Protein AF-A0A4Y2LSB1-F1 (afdb_monomer)

Solvent-accessible surface area (backbone atoms only — not comparable to full-atom values): 6608 Å² total; per-residue (Å²): 135,84,79,78,80,59,65,66,58,59,54,53,52,53,52,51,55,53,47,58,52,54,49,60,51,50,51,54,51,54,76,74,41,91,80,68,52,72,69,57,55,38,52,61,64,34,58,94,41,100,62,81,66,53,66,70,58,54,51,52,51,34,46,75,70,66,60,62,87,79,74,78,80,85,70,80,77,90,81,74,86,86,73,85,92,80,78,91,76,82,86,81,84,89,88,91,135

Nearest PDB structures (foldseek):
  6ejq-assembly1_C  TM=7.604E-01  e=2.504E+00  Thermus phage G20c
  8xgc-assembly1_4  TM=5.476E-01  e=2.067E+00  Saccharomyces cerevisiae

Foldseek 3Di:
DDPPDDP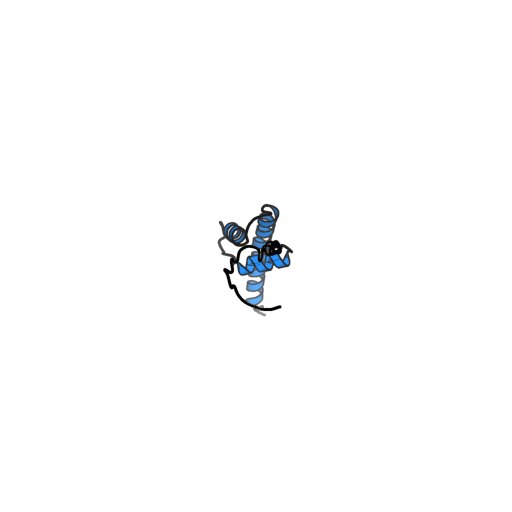VVVVVVVVVVVVVVLLVVLVVVCVVDVPDDLVVSQVVSPVPDPDRDDSVNSVVSCVVVVNDPPDDPPDPDPPPPPPDDDDDDDDDDDDDD

Structure (mmCIF, N/CA/C/O backbone):
data_AF-A0A4Y2LSB1-F1
#
_entry.id   AF-A0A4Y2LSB1-F1
#
loop_
_atom_site.group_PDB
_atom_site.id
_atom_site.type_symbo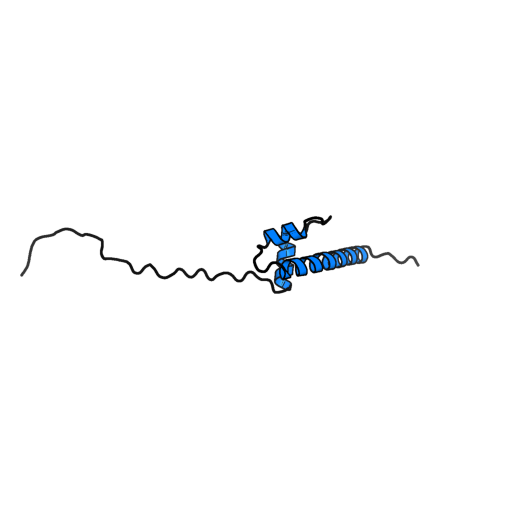l
_atom_site.label_atom_id
_atom_site.label_alt_id
_atom_site.label_comp_id
_atom_site.label_asym_id
_atom_site.label_entity_id
_atom_site.label_seq_id
_atom_site.pdbx_PDB_ins_code
_atom_site.Cartn_x
_atom_site.Cartn_y
_atom_site.Cartn_z
_atom_site.occupancy
_atom_site.B_iso_or_equiv
_atom_site.auth_seq_id
_atom_site.auth_comp_id
_atom_site.auth_asym_id
_atom_site.auth_atom_id
_atom_site.pdbx_PDB_model_num
ATOM 1 N N . MET A 1 1 ? -22.252 30.529 27.238 1.00 42.28 1 MET A N 1
ATOM 2 C CA . MET A 1 1 ? -22.094 30.116 25.819 1.00 42.28 1 MET A CA 1
ATOM 3 C C . MET A 1 1 ? -21.569 28.682 25.749 1.00 42.28 1 MET A C 1
ATOM 5 O O . MET A 1 1 ? -20.405 28.455 26.053 1.00 42.28 1 MET A O 1
ATOM 9 N N . VAL A 1 2 ? -22.401 27.699 25.383 1.00 53.84 2 VAL A N 1
ATOM 10 C CA . VAL A 1 2 ? -21.956 26.300 25.218 1.00 53.84 2 VAL A CA 1
ATOM 11 C C . VAL A 1 2 ? -21.366 26.137 23.817 1.00 53.84 2 VAL A C 1
ATOM 13 O O . VAL A 1 2 ? -22.084 26.220 22.821 1.00 53.84 2 VAL A O 1
ATOM 16 N N . ARG A 1 3 ? -20.046 25.924 23.724 1.00 59.22 3 ARG A N 1
ATOM 17 C CA . ARG A 1 3 ? -19.368 25.610 22.456 1.00 59.22 3 ARG A CA 1
ATOM 18 C C . ARG A 1 3 ? -19.951 24.308 21.902 1.00 59.22 3 ARG A C 1
ATOM 20 O O . ARG A 1 3 ? -19.667 23.233 22.430 1.00 59.22 3 ARG A O 1
ATOM 27 N N . LYS A 1 4 ? -20.759 24.384 20.839 1.00 55.28 4 LYS A N 1
ATOM 28 C CA . LYS A 1 4 ? -21.229 23.188 20.127 1.00 55.28 4 LYS A CA 1
ATOM 29 C C . LYS A 1 4 ? -20.010 22.422 19.606 1.00 55.28 4 LYS A C 1
ATOM 31 O O . LYS A 1 4 ? -19.307 22.889 18.712 1.00 55.28 4 LYS A O 1
ATOM 36 N N . LYS A 1 5 ? -19.737 21.244 20.178 1.00 62.88 5 LYS A N 1
ATOM 37 C CA . LYS A 1 5 ? -18.691 20.342 19.680 1.00 62.88 5 LYS A CA 1
ATOM 38 C C . LYS A 1 5 ? -19.095 19.860 18.285 1.00 62.88 5 LYS A C 1
ATOM 40 O O . LYS A 1 5 ? -20.107 19.185 18.115 1.00 62.88 5 LYS A O 1
ATOM 45 N N . ASN A 1 6 ? -18.307 20.232 17.278 1.00 67.44 6 ASN A N 1
ATOM 46 C CA . ASN A 1 6 ? -18.530 19.840 15.891 1.00 67.44 6 ASN A CA 1
ATOM 47 C C . ASN A 1 6 ? -18.059 18.393 15.667 1.00 67.44 6 ASN A C 1
ATOM 49 O O . ASN A 1 6 ? -16.888 18.132 15.377 1.00 67.44 6 ASN A O 1
ATOM 53 N N . TRP A 1 7 ? -18.991 17.448 15.785 1.00 58.06 7 TRP A N 1
ATOM 54 C CA . TRP A 1 7 ? -18.773 16.009 15.600 1.00 58.06 7 TRP A CA 1
ATOM 55 C C . TRP A 1 7 ? -18.106 15.639 14.264 1.00 58.06 7 TRP A C 1
ATOM 57 O O . TRP A 1 7 ? -17.396 14.632 14.188 1.00 58.06 7 TRP A O 1
ATOM 67 N N . ARG A 1 8 ? -18.280 16.457 13.212 1.00 60.97 8 ARG A N 1
ATOM 68 C CA . ARG A 1 8 ? -17.645 16.235 11.901 1.00 60.97 8 ARG A CA 1
ATOM 69 C C . ARG A 1 8 ? -16.129 16.423 11.965 1.00 60.97 8 ARG A C 1
ATOM 71 O O . ARG A 1 8 ? -15.402 15.616 11.393 1.00 60.97 8 ARG A O 1
ATOM 78 N N . SER A 1 9 ? -15.651 17.411 12.724 1.00 65.94 9 SER A N 1
ATOM 79 C CA . SER A 1 9 ? -14.214 17.651 12.920 1.00 65.94 9 SER A CA 1
ATOM 80 C C . SER A 1 9 ? -13.546 16.493 13.667 1.00 65.94 9 SER A C 1
ATOM 82 O O . SER A 1 9 ? -12.525 15.973 13.222 1.00 65.94 9 SER A O 1
ATOM 84 N N . GLY A 1 10 ? -14.172 15.998 14.741 1.00 70.50 10 GLY A N 1
ATOM 85 C CA . GLY A 1 10 ? -13.647 14.852 15.493 1.00 70.50 10 GLY A CA 1
ATOM 86 C C . GLY A 1 10 ? -13.560 13.569 14.657 1.00 70.50 10 GLY A C 1
ATOM 87 O O . GLY A 1 10 ? -12.583 12.827 14.756 1.00 70.50 10 GLY A O 1
ATOM 88 N N . LYS A 1 11 ? -14.544 13.321 13.782 1.00 70.00 11 LYS A N 1
ATOM 89 C CA . LYS A 1 11 ? -14.547 12.161 12.875 1.00 70.00 11 LYS A CA 1
ATOM 90 C C . LYS A 1 11 ? -13.438 12.257 11.819 1.00 70.00 11 LYS A C 1
ATOM 92 O O . LYS A 1 11 ? -12.710 11.284 11.634 1.00 70.00 11 LYS A O 1
ATOM 97 N N . LEU A 1 12 ? -13.274 13.428 11.196 1.00 70.06 12 LEU A N 1
ATOM 98 C CA . LEU A 1 12 ? -12.241 13.687 10.185 1.00 70.06 12 LEU A CA 1
ATOM 99 C C . LEU A 1 12 ? -10.823 13.552 10.759 1.00 70.06 12 LEU A C 1
ATOM 101 O O . LEU A 1 12 ? -9.971 12.899 10.156 1.00 70.06 12 LEU A O 1
ATOM 105 N N . GLN A 1 13 ? -10.581 14.084 11.958 1.00 67.56 13 GLN A N 1
ATOM 106 C CA . GLN A 1 13 ? -9.276 13.974 12.617 1.00 67.56 13 GLN A CA 1
ATOM 107 C C . GLN A 1 13 ? -8.900 12.519 12.930 1.00 67.56 13 GLN A C 1
ATOM 109 O O . GLN A 1 13 ? -7.769 12.101 12.682 1.00 67.56 13 GLN A O 1
ATOM 114 N N . ARG A 1 14 ? -9.856 11.705 13.401 1.00 65.44 14 ARG A N 1
ATOM 115 C CA . ARG A 1 14 ? -9.624 10.271 13.651 1.00 65.44 14 ARG A CA 1
ATOM 116 C C . ARG A 1 14 ? -9.297 9.516 12.364 1.00 65.44 14 ARG A C 1
ATOM 118 O O . ARG A 1 14 ? -8.390 8.688 12.365 1.00 65.44 14 ARG A O 1
ATOM 125 N N . THR A 1 15 ? -9.995 9.805 11.263 1.00 70.00 15 THR A N 1
ATOM 126 C CA . THR A 1 15 ? -9.698 9.185 9.963 1.00 70.00 15 THR A CA 1
ATOM 127 C C . THR A 1 15 ? -8.321 9.574 9.432 1.00 70.00 15 THR A C 1
ATOM 129 O O . THR A 1 15 ? -7.603 8.691 8.978 1.00 70.00 15 THR A O 1
ATOM 132 N N . ILE A 1 16 ? -7.909 10.838 9.576 1.00 74.00 16 ILE A N 1
ATOM 133 C CA . ILE A 1 16 ? -6.587 11.318 9.140 1.00 74.00 16 ILE A CA 1
ATOM 134 C C . ILE A 1 16 ? -5.464 10.662 9.957 1.00 74.00 16 ILE A C 1
ATOM 136 O O . ILE A 1 16 ? -4.471 10.206 9.391 1.00 74.00 16 ILE A O 1
ATOM 140 N N . SER A 1 17 ? -5.616 10.554 11.281 1.00 72.31 17 SER A N 1
ATOM 141 C CA . SER A 1 17 ? -4.615 9.894 12.135 1.00 72.31 17 SER A CA 1
ATOM 142 C C . SER A 1 17 ? -4.456 8.410 11.816 1.00 72.31 17 SER A C 1
ATOM 144 O O . SER A 1 17 ? -3.330 7.913 11.736 1.00 72.31 17 SER A O 1
ATOM 146 N N . LEU A 1 18 ? -5.568 7.706 11.582 1.00 74.12 18 LEU A N 1
ATOM 147 C CA . LEU A 1 18 ? -5.530 6.311 11.146 1.00 74.12 18 LEU A CA 1
ATOM 148 C C . LEU A 1 18 ? -4.881 6.186 9.767 1.00 74.12 18 LEU A C 1
ATOM 150 O O . LEU A 1 18 ? -4.073 5.281 9.565 1.00 74.12 18 LEU A O 1
ATOM 154 N N . GLU A 1 19 ? -5.169 7.117 8.853 1.00 80.88 19 GLU A N 1
ATOM 155 C CA . GLU A 1 19 ? -4.566 7.133 7.524 1.00 80.88 19 GLU A CA 1
ATOM 156 C C . GLU A 1 19 ? -3.044 7.254 7.576 1.00 80.88 19 GLU A C 1
ATOM 158 O O . GLU A 1 19 ? -2.317 6.433 7.018 1.00 80.88 19 GLU A O 1
ATOM 163 N N . ARG A 1 20 ? -2.548 8.205 8.367 1.00 83.44 20 ARG A N 1
ATOM 164 C CA . ARG A 1 20 ? -1.111 8.410 8.579 1.00 83.44 20 ARG A CA 1
ATOM 165 C C . ARG A 1 20 ? -0.413 7.202 9.207 1.00 83.44 20 ARG A C 1
ATOM 167 O O . ARG A 1 20 ? 0.786 7.017 8.994 1.00 83.44 20 ARG A O 1
ATOM 174 N N . ALA A 1 21 ? -1.106 6.402 10.015 1.00 84.81 21 ALA A N 1
ATOM 175 C CA . ALA A 1 21 ? -0.525 5.218 10.643 1.00 84.81 21 ALA A CA 1
ATOM 176 C C . ALA A 1 21 ? -0.318 4.075 9.637 1.00 84.81 21 ALA A C 1
ATOM 178 O O . ALA A 1 21 ? 0.794 3.551 9.532 1.00 84.81 21 ALA A O 1
ATOM 179 N N . TRP A 1 22 ? -1.348 3.719 8.860 1.00 86.81 22 TRP A N 1
ATOM 180 C CA . TRP A 1 22 ? -1.220 2.627 7.891 1.00 86.81 22 TRP A CA 1
ATOM 181 C C . TRP A 1 22 ? -0.368 3.017 6.681 1.00 86.81 22 TRP A C 1
ATOM 183 O O . TRP A 1 22 ? 0.347 2.161 6.168 1.00 86.81 22 TRP A O 1
ATOM 193 N N . LEU A 1 23 ? -0.348 4.295 6.276 1.00 89.00 23 LEU A N 1
ATOM 194 C CA . LEU A 1 23 ? 0.546 4.771 5.214 1.00 89.00 23 LEU A CA 1
ATOM 195 C C . LEU A 1 23 ? 2.023 4.574 5.583 1.00 89.00 23 LEU A C 1
ATOM 197 O O . LEU A 1 23 ? 2.779 4.038 4.780 1.00 89.00 23 LEU A O 1
ATOM 201 N N . ARG A 1 24 ? 2.425 4.888 6.824 1.00 89.88 24 ARG A N 1
ATOM 202 C CA . ARG A 1 24 ? 3.799 4.640 7.311 1.00 89.88 24 ARG A CA 1
ATOM 203 C C . ARG A 1 24 ? 4.188 3.161 7.285 1.00 89.88 24 ARG A C 1
ATOM 205 O O . ARG A 1 24 ? 5.359 2.834 7.098 1.00 89.88 24 ARG A O 1
ATOM 212 N N . ARG A 1 25 ? 3.232 2.259 7.529 1.00 90.44 25 ARG A N 1
ATOM 213 C CA . ARG A 1 25 ? 3.461 0.809 7.437 1.00 90.44 25 ARG A CA 1
ATOM 214 C C . ARG A 1 25 ? 3.531 0.357 5.981 1.00 90.44 25 ARG A C 1
ATOM 216 O O . ARG A 1 25 ? 4.426 -0.407 5.641 1.00 90.44 25 ARG A O 1
ATOM 223 N N . LEU A 1 26 ? 2.648 0.876 5.128 1.00 89.94 26 LEU A N 1
ATOM 224 C CA . LEU A 1 26 ? 2.645 0.594 3.697 1.00 89.94 26 LEU A CA 1
ATOM 225 C C . LEU A 1 26 ? 3.974 0.990 3.044 1.00 89.94 26 LEU A C 1
ATOM 227 O O . LEU A 1 26 ? 4.531 0.179 2.315 1.00 89.94 26 LEU A O 1
ATOM 231 N N . THR A 1 27 ? 4.521 2.173 3.345 1.00 89.38 27 THR A N 1
ATOM 232 C CA . THR A 1 27 ? 5.828 2.597 2.813 1.00 89.38 27 THR A CA 1
ATOM 233 C C . THR A 1 27 ? 6.923 1.594 3.172 1.00 89.38 27 THR A C 1
ATOM 235 O O . THR A 1 27 ? 7.646 1.157 2.289 1.00 89.38 27 THR A O 1
ATOM 238 N N . ARG A 1 28 ? 6.993 1.136 4.431 1.00 90.00 28 ARG A N 1
ATOM 239 C CA . ARG A 1 28 ? 7.988 0.135 4.863 1.00 90.00 28 ARG A CA 1
ATOM 240 C C . ARG A 1 28 ? 7.863 -1.204 4.127 1.00 90.00 28 ARG A C 1
ATOM 242 O O . ARG A 1 28 ? 8.879 -1.773 3.735 1.00 90.00 28 ARG A O 1
ATOM 249 N N . ILE A 1 29 ? 6.639 -1.697 3.929 1.00 89.56 29 ILE A N 1
ATOM 250 C CA . ILE A 1 29 ? 6.372 -2.940 3.180 1.00 89.56 29 ILE A CA 1
ATOM 251 C C . ILE A 1 29 ? 6.853 -2.782 1.731 1.00 89.56 29 ILE A C 1
ATOM 253 O O . ILE A 1 29 ? 7.657 -3.563 1.236 1.00 89.56 29 ILE A O 1
ATOM 257 N N . VAL A 1 30 ? 6.450 -1.698 1.072 1.00 86.06 30 VAL A N 1
ATOM 258 C CA . VAL A 1 30 ? 6.787 -1.445 -0.336 1.00 86.06 30 VAL A CA 1
ATOM 259 C C . VAL A 1 30 ? 8.288 -1.239 -0.546 1.00 86.06 30 VAL A C 1
ATOM 261 O O . VAL A 1 30 ? 8.841 -1.736 -1.523 1.00 86.06 30 VAL A O 1
ATOM 264 N N . SER A 1 31 ? 8.968 -0.554 0.376 1.00 83.94 31 SER A N 1
ATOM 265 C CA . SER A 1 31 ? 10.420 -0.356 0.316 1.00 83.94 31 SER A CA 1
ATOM 266 C C . SER A 1 31 ? 11.212 -1.653 0.496 1.00 83.94 31 SER A C 1
ATOM 268 O O . SER A 1 31 ? 12.314 -1.759 -0.031 1.00 83.94 31 SER A O 1
ATOM 270 N N . SER A 1 32 ? 10.672 -2.633 1.228 1.00 85.12 32 SER A N 1
ATOM 271 C CA . SER A 1 32 ? 11.351 -3.908 1.498 1.00 85.12 32 SER A CA 1
ATOM 272 C C . SER A 1 32 ? 10.996 -5.018 0.503 1.00 85.12 32 SER A C 1
ATOM 274 O O . SER A 1 32 ? 11.769 -5.961 0.352 1.00 85.12 32 SER A O 1
ATOM 276 N N . GLN A 1 33 ? 9.871 -4.922 -0.214 1.00 74.69 33 GLN A N 1
ATOM 277 C CA . GLN A 1 33 ? 9.434 -5.930 -1.184 1.00 74.69 33 GLN A CA 1
ATOM 278 C C . GLN A 1 33 ? 9.288 -5.359 -2.605 1.00 74.69 33 GLN A C 1
ATOM 280 O O . GLN A 1 33 ? 8.192 -5.029 -3.057 1.00 74.69 33 GLN A O 1
ATOM 285 N N . ARG A 1 34 ? 10.399 -5.330 -3.358 1.00 69.31 34 ARG A N 1
ATOM 286 C CA . ARG A 1 34 ? 10.466 -4.824 -4.749 1.00 69.31 34 ARG A CA 1
ATOM 287 C C . ARG A 1 34 ? 9.584 -5.593 -5.754 1.00 69.31 34 ARG A C 1
ATOM 289 O O . ARG A 1 34 ? 9.243 -5.037 -6.795 1.00 69.31 34 ARG A O 1
ATOM 296 N N . SER A 1 35 ? 9.202 -6.836 -5.445 1.00 76.12 35 SER A N 1
ATOM 297 C CA . SER A 1 35 ? 8.529 -7.757 -6.384 1.00 76.12 35 SER A CA 1
ATOM 298 C C . SER A 1 35 ? 7.150 -8.243 -5.923 1.00 76.12 35 SER A C 1
ATOM 300 O O . SER A 1 35 ? 6.550 -9.089 -6.582 1.00 76.12 35 SER A O 1
ATOM 302 N N . GLN A 1 36 ? 6.641 -7.767 -4.782 1.00 80.25 36 GLN A N 1
ATOM 303 C CA . GLN A 1 36 ? 5.368 -8.265 -4.255 1.00 80.25 36 GLN A CA 1
ATOM 304 C C . GLN A 1 36 ? 4.167 -7.773 -5.068 1.00 80.25 36 GLN A C 1
ATOM 306 O O . GLN A 1 36 ? 4.073 -6.620 -5.491 1.00 80.25 36 GLN A O 1
ATOM 311 N N . THR A 1 37 ? 3.185 -8.660 -5.213 1.00 85.38 37 THR A N 1
ATOM 312 C CA . THR A 1 37 ? 1.900 -8.341 -5.832 1.00 85.38 37 THR A CA 1
ATOM 313 C C . THR A 1 37 ? 1.011 -7.581 -4.852 1.00 85.38 37 THR A C 1
ATOM 315 O O . THR A 1 37 ? 1.042 -7.795 -3.641 1.00 85.38 37 THR A O 1
ATOM 318 N N . LEU A 1 38 ? 0.124 -6.740 -5.379 1.00 86.75 38 LEU A N 1
ATOM 319 C CA . LEU A 1 38 ? -0.788 -5.915 -4.588 1.00 86.75 38 LEU A CA 1
ATOM 320 C C . LEU A 1 38 ? -1.632 -6.711 -3.568 1.00 86.75 38 LEU A C 1
ATOM 322 O O . LEU A 1 38 ? -1.925 -6.205 -2.487 1.00 86.75 38 LEU A O 1
ATOM 326 N N . ALA A 1 39 ? -2.003 -7.958 -3.875 1.00 87.56 39 ALA A N 1
ATOM 327 C CA . ALA A 1 39 ? -2.704 -8.835 -2.934 1.00 87.56 39 ALA A CA 1
ATOM 328 C C . ALA A 1 39 ? -1.847 -9.177 -1.701 1.00 87.56 39 ALA A C 1
ATOM 330 O O . ALA A 1 39 ? -2.334 -9.068 -0.580 1.00 87.56 39 ALA A O 1
ATOM 331 N N . GLN A 1 40 ? -0.566 -9.496 -1.899 1.00 88.94 40 GLN A N 1
ATOM 332 C CA . GLN A 1 40 ? 0.374 -9.835 -0.824 1.00 88.94 40 GLN A CA 1
ATOM 333 C C . GLN A 1 40 ? 0.607 -8.635 0.101 1.00 88.94 40 GLN A C 1
ATOM 335 O O . GLN 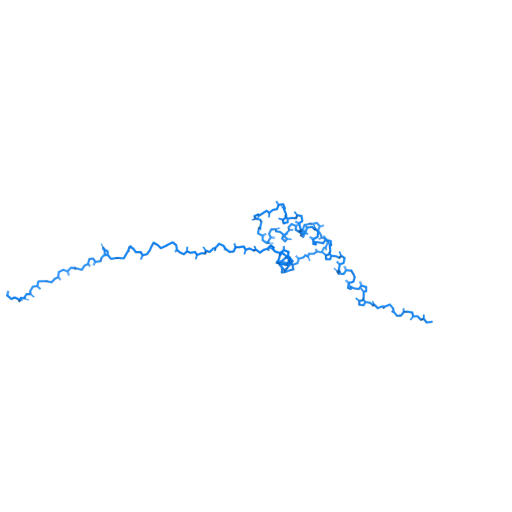A 1 40 ? 0.484 -8.766 1.317 1.00 88.94 40 GLN A O 1
ATOM 340 N N . ILE A 1 41 ? 0.804 -7.446 -0.481 1.00 88.88 41 ILE A N 1
ATOM 341 C CA . ILE A 1 41 ? 0.925 -6.183 0.265 1.00 88.88 41 ILE A CA 1
ATOM 342 C C . ILE A 1 41 ? -0.324 -5.938 1.123 1.00 88.88 41 ILE A C 1
ATOM 344 O O . ILE A 1 41 ? -0.221 -5.549 2.284 1.00 88.88 41 ILE A O 1
ATOM 348 N N . THR A 1 42 ? -1.517 -6.178 0.567 1.00 90.50 42 THR A N 1
ATOM 349 C CA . THR A 1 42 ? -2.787 -5.954 1.279 1.00 90.50 42 THR A CA 1
ATOM 350 C C . THR A 1 42 ? -2.945 -6.924 2.452 1.00 90.50 42 THR A C 1
ATOM 352 O O . THR A 1 42 ? -3.327 -6.507 3.545 1.00 90.50 42 THR A O 1
ATOM 355 N N . THR A 1 43 ? -2.612 -8.202 2.254 1.00 90.81 43 THR A N 1
ATOM 356 C CA . THR A 1 43 ? -2.635 -9.214 3.317 1.00 90.81 43 THR A CA 1
ATOM 357 C C . THR A 1 43 ? -1.669 -8.847 4.442 1.00 90.81 43 THR A C 1
ATOM 359 O O . THR A 1 43 ? -2.078 -8.775 5.596 1.00 90.81 43 THR A O 1
ATOM 362 N N . GLN A 1 44 ? -0.420 -8.513 4.116 1.00 90.62 44 GLN A N 1
ATOM 363 C CA . GLN A 1 44 ? 0.613 -8.154 5.093 1.00 90.62 44 GLN A CA 1
ATOM 364 C C . GLN A 1 44 ? 0.313 -6.844 5.842 1.00 90.62 44 GLN A C 1
ATOM 366 O O . GLN A 1 44 ? 0.650 -6.689 7.019 1.00 90.62 44 GLN A O 1
ATOM 371 N N . LEU A 1 45 ? -0.349 -5.890 5.182 1.00 88.38 45 LEU A N 1
ATOM 372 C CA . LEU A 1 45 ? -0.801 -4.650 5.812 1.00 88.38 45 LEU A CA 1
ATOM 373 C C . LEU A 1 45 ? -1.917 -4.906 6.837 1.00 88.38 45 LEU A C 1
ATOM 375 O O . LEU A 1 45 ? -1.941 -4.284 7.901 1.00 88.38 45 LEU A O 1
ATOM 379 N N . ASN A 1 46 ? -2.828 -5.827 6.525 1.00 89.25 46 ASN A N 1
ATOM 380 C CA . ASN A 1 46 ? -3.964 -6.160 7.382 1.00 89.25 46 ASN A CA 1
ATOM 381 C C . ASN A 1 46 ? -3.600 -7.139 8.511 1.00 89.25 46 ASN A C 1
ATOM 383 O O . ASN A 1 46 ? -4.315 -7.198 9.510 1.00 89.25 46 ASN A O 1
ATOM 387 N N . GLN A 1 47 ? -2.479 -7.856 8.401 1.00 89.69 47 GLN A N 1
ATOM 388 C CA . GLN A 1 47 ? -1.970 -8.733 9.456 1.00 89.69 47 GLN A CA 1
ATOM 389 C C . GLN A 1 47 ? -1.686 -7.962 10.755 1.00 89.69 47 GLN A C 1
ATOM 391 O O . GLN A 1 47 ? -0.853 -7.047 10.801 1.00 89.69 47 GLN A O 1
ATOM 396 N N . GLY A 1 48 ? -2.377 -8.359 11.827 1.00 80.81 48 GLY A N 1
ATOM 397 C CA . GLY A 1 48 ? -2.237 -7.764 13.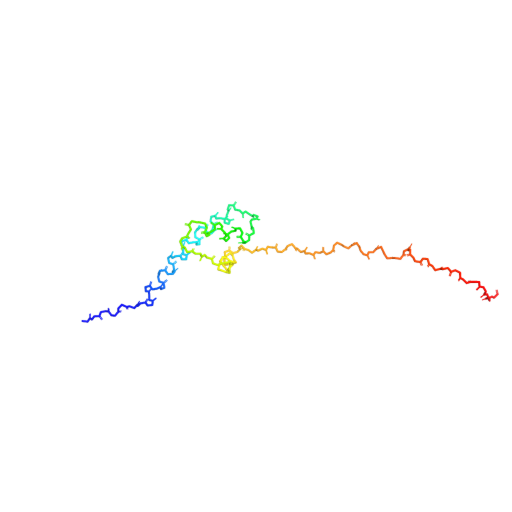158 1.00 80.81 48 GLY A CA 1
ATOM 398 C C . GLY A 1 48 ? -2.826 -6.355 13.288 1.00 80.81 48 GLY A C 1
ATOM 399 O O . GLY A 1 48 ? -2.521 -5.660 14.254 1.00 80.81 48 GLY A O 1
ATOM 400 N N . THR A 1 49 ? -3.641 -5.905 12.328 1.00 79.25 49 THR A N 1
ATOM 401 C CA . THR A 1 49 ? -4.305 -4.596 12.380 1.00 79.25 49 THR A CA 1
ATOM 402 C C . THR A 1 49 ? -5.777 -4.781 12.750 1.00 79.25 49 THR A C 1
ATOM 404 O O . THR A 1 49 ? -6.481 -5.565 12.124 1.00 79.25 49 THR A O 1
ATOM 407 N N . SER A 1 50 ? -6.281 -4.019 13.728 1.00 79.19 50 SER A N 1
ATOM 408 C CA . SER A 1 50 ? -7.695 -4.078 14.155 1.00 79.19 50 SER A CA 1
ATOM 409 C C . SER A 1 50 ? -8.690 -3.592 13.094 1.00 79.19 50 SER A C 1
ATOM 411 O O . SER A 1 50 ? -9.893 -3.817 13.203 1.00 79.19 50 SER A O 1
ATOM 413 N N . ARG A 1 51 ? -8.195 -2.909 12.058 1.00 80.56 51 ARG A N 1
ATOM 414 C CA . ARG A 1 51 ? -8.974 -2.389 10.939 1.00 80.56 51 ARG A CA 1
ATOM 415 C C . ARG A 1 51 ? -8.392 -2.885 9.626 1.00 80.56 51 ARG A C 1
ATOM 417 O O . ARG A 1 51 ? -7.231 -2.623 9.321 1.00 80.56 51 ARG A O 1
ATOM 424 N N . THR A 1 52 ? -9.230 -3.523 8.822 1.00 86.19 52 THR A N 1
ATOM 425 C CA . THR A 1 52 ? -8.869 -3.957 7.476 1.00 86.19 52 THR A CA 1
ATOM 426 C C . THR A 1 52 ? -8.875 -2.782 6.500 1.00 86.19 52 THR A C 1
ATOM 428 O O . THR A 1 52 ? -9.784 -1.948 6.463 1.00 86.19 52 THR A O 1
ATOM 431 N N . VAL A 1 53 ? -7.825 -2.708 5.692 1.00 86.38 53 VAL A N 1
ATOM 432 C CA . VAL A 1 53 ? -7.683 -1.782 4.574 1.00 86.38 53 VAL A CA 1
ATOM 433 C C . VAL A 1 53 ? -8.026 -2.538 3.299 1.00 86.38 53 VAL A C 1
ATOM 435 O O . VAL A 1 53 ? -7.519 -3.631 3.040 1.00 86.38 53 VAL A O 1
ATOM 438 N N . SER A 1 54 ? -8.907 -1.958 2.487 1.00 89.38 54 SER A N 1
ATOM 439 C CA . SER A 1 54 ? -9.313 -2.582 1.234 1.00 89.38 54 SER A CA 1
ATOM 440 C C . SER A 1 54 ? -8.213 -2.490 0.178 1.00 89.38 54 SER A C 1
ATOM 442 O O . SER A 1 54 ? -7.457 -1.515 0.103 1.00 89.38 54 SER A O 1
ATOM 444 N N . LYS A 1 55 ? -8.205 -3.476 -0.723 1.00 90.00 55 LYS A N 1
ATOM 445 C CA . LYS A 1 55 ? -7.326 -3.535 -1.896 1.00 90.00 55 LYS A CA 1
ATOM 446 C C . LYS A 1 55 ? -7.324 -2.223 -2.696 1.00 90.00 55 LYS A C 1
ATOM 448 O O . LYS A 1 55 ? -6.274 -1.728 -3.099 1.00 90.00 55 LYS A O 1
ATOM 453 N N . ARG A 1 56 ? -8.505 -1.620 -2.883 1.00 90.38 56 ARG A N 1
ATOM 454 C CA . ARG A 1 56 ? -8.683 -0.372 -3.645 1.00 90.38 56 ARG A CA 1
ATOM 455 C C . ARG A 1 56 ? -8.037 0.834 -2.959 1.00 90.38 56 ARG A C 1
ATOM 457 O O . ARG A 1 56 ? -7.541 1.721 -3.652 1.00 90.38 56 ARG A O 1
ATOM 464 N N . THR A 1 57 ? -8.048 0.882 -1.629 1.00 89.38 57 THR A N 1
ATOM 465 C CA . THR A 1 57 ? -7.395 1.950 -0.860 1.00 89.38 57 THR A CA 1
ATOM 466 C C . THR A 1 57 ? -5.876 1.819 -0.933 1.00 89.38 57 THR A C 1
ATOM 468 O O . THR A 1 57 ? -5.202 2.804 -1.226 1.00 89.38 57 THR A O 1
ATOM 471 N N . VAL A 1 58 ? -5.346 0.600 -0.777 1.00 88.69 58 VAL A N 1
ATOM 472 C CA . VAL A 1 58 ? -3.910 0.320 -0.946 1.00 88.69 58 VAL A CA 1
ATOM 473 C C . VAL A 1 58 ? -3.447 0.718 -2.348 1.00 88.69 58 VAL A C 1
ATOM 475 O O . VAL A 1 58 ? -2.479 1.458 -2.488 1.00 88.69 58 VAL A O 1
ATOM 478 N N . GLN A 1 59 ? -4.187 0.321 -3.387 1.00 88.88 59 GLN A N 1
ATOM 479 C CA . GLN A 1 59 ? -3.865 0.658 -4.774 1.00 88.88 59 GLN A CA 1
ATOM 480 C C . GLN A 1 59 ? -3.810 2.167 -5.033 1.00 88.88 59 GLN A C 1
ATOM 482 O O . GLN A 1 59 ? -2.879 2.638 -5.682 1.00 88.88 59 GLN A O 1
ATOM 487 N N . ARG A 1 60 ? -4.790 2.935 -4.537 1.00 90.12 60 ARG A N 1
ATOM 488 C CA . ARG A 1 60 ? -4.800 4.397 -4.697 1.00 90.12 60 ARG A CA 1
ATOM 489 C C . ARG A 1 60 ? -3.585 5.043 -4.039 1.00 90.12 60 ARG A C 1
ATOM 491 O O . ARG A 1 60 ? -2.971 5.913 -4.646 1.00 90.12 60 ARG A O 1
ATOM 498 N N . SER A 1 61 ? -3.221 4.605 -2.838 1.00 88.25 61 SER A N 1
ATOM 499 C CA . SER A 1 61 ? -2.058 5.157 -2.141 1.00 88.25 61 SER A CA 1
ATOM 500 C C . SER A 1 61 ? -0.740 4.768 -2.795 1.00 88.25 61 SER A C 1
ATOM 502 O O . SER A 1 61 ? 0.122 5.626 -2.926 1.00 88.25 61 SER A O 1
ATOM 504 N N . LEU A 1 62 ? -0.596 3.528 -3.274 1.00 87.62 62 LEU A N 1
ATOM 505 C CA . LEU A 1 62 ? 0.567 3.116 -4.066 1.00 87.62 62 LEU A CA 1
ATOM 506 C C . LEU A 1 62 ? 0.730 3.992 -5.31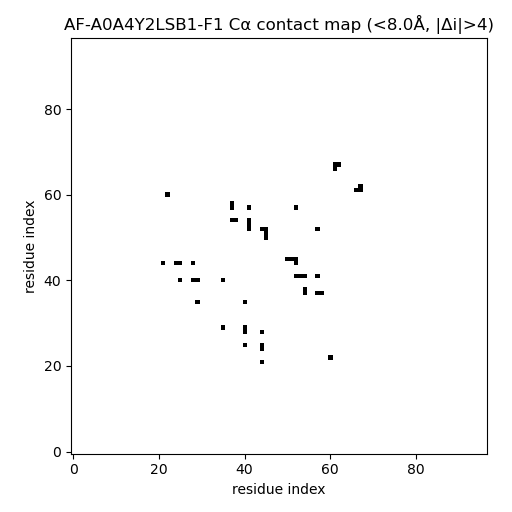3 1.00 87.62 62 LEU A C 1
ATOM 508 O O . LEU A 1 62 ? 1.813 4.522 -5.537 1.00 87.62 62 LEU A O 1
ATOM 512 N N . HIS A 1 63 ? -0.359 4.244 -6.048 1.00 86.88 63 HIS A N 1
ATOM 513 C CA . HIS A 1 63 ? -0.345 5.157 -7.193 1.00 86.88 63 HIS A CA 1
ATOM 514 C C . HIS A 1 63 ? 0.055 6.585 -6.804 1.00 86.88 63 HIS A C 1
ATOM 516 O O . HIS A 1 63 ? 0.910 7.169 -7.460 1.00 86.88 63 HIS A O 1
ATOM 522 N N . ARG A 1 64 ? -0.519 7.139 -5.723 1.00 86.94 64 ARG A N 1
ATOM 523 C CA . ARG A 1 64 ? -0.154 8.477 -5.217 1.00 86.94 64 ARG A CA 1
ATOM 524 C C . ARG A 1 64 ? 1.318 8.576 -4.819 1.00 86.94 64 ARG A C 1
ATOM 526 O O . ARG A 1 64 ? 1.891 9.650 -4.914 1.00 86.94 64 ARG A O 1
ATOM 533 N N . MET A 1 65 ? 1.906 7.474 -4.364 1.00 84.94 65 MET A N 1
ATOM 534 C CA . MET A 1 65 ? 3.320 7.381 -4.001 1.00 84.94 65 MET A CA 1
ATOM 535 C C . MET A 1 65 ? 4.237 7.045 -5.194 1.00 84.94 65 MET A C 1
ATOM 537 O O . MET A 1 65 ? 5.440 6.928 -5.002 1.00 84.94 65 MET A O 1
ATOM 541 N N . GLY A 1 66 ? 3.702 6.863 -6.408 1.00 85.62 66 GLY A N 1
ATOM 542 C CA . GLY A 1 66 ? 4.487 6.533 -7.607 1.00 85.62 66 GLY A CA 1
ATOM 543 C C . GLY A 1 66 ? 4.789 5.040 -7.799 1.00 85.62 66 GLY A C 1
ATOM 544 O O . GLY A 1 66 ? 5.454 4.659 -8.761 1.00 85.62 66 GLY A O 1
ATOM 545 N N . PHE A 1 67 ? 4.265 4.169 -6.935 1.00 78.88 67 PHE A N 1
ATOM 546 C CA . PHE A 1 67 ? 4.375 2.717 -7.070 1.00 78.88 67 PHE A CA 1
ATOM 547 C C . PHE A 1 67 ? 3.256 2.191 -7.977 1.00 78.88 67 PHE A C 1
ATOM 549 O O . PHE A 1 67 ? 2.199 1.748 -7.526 1.00 78.88 67 PHE A O 1
ATOM 556 N N . GLY A 1 68 ? 3.482 2.281 -9.287 1.00 71.81 68 GLY A N 1
ATOM 557 C CA . GLY A 1 68 ? 2.631 1.697 -10.321 1.00 71.81 68 GLY A CA 1
ATOM 558 C C . GLY A 1 68 ? 3.252 0.428 -10.901 1.00 71.81 68 GLY A C 1
ATOM 559 O O . GLY A 1 68 ? 4.458 0.367 -11.137 1.00 71.81 68 GLY A O 1
ATOM 560 N N . SER A 1 69 ? 2.429 -0.590 -11.164 1.00 66.94 69 SER A N 1
ATOM 561 C CA . SER A 1 69 ? 2.864 -1.758 -11.936 1.00 66.94 69 SER A CA 1
ATOM 562 C C . SER A 1 69 ? 3.250 -1.298 -13.346 1.00 66.94 69 SER A C 1
ATOM 564 O O . SER A 1 69 ? 2.392 -0.858 -14.113 1.00 66.94 69 SER A O 1
ATOM 566 N N . ARG A 1 70 ? 4.543 -1.374 -13.684 1.00 66.88 70 ARG A N 1
ATOM 567 C CA . ARG A 1 70 ? 5.009 -1.219 -15.065 1.00 66.88 70 ARG A CA 1
ATOM 568 C C . ARG A 1 70 ? 4.586 -2.481 -15.804 1.00 66.88 70 ARG A 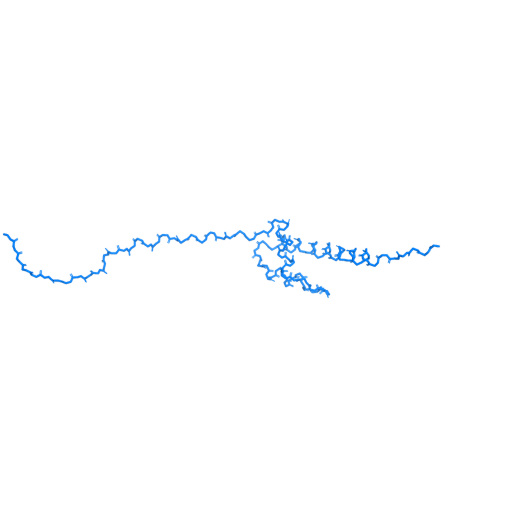C 1
ATOM 570 O O . ARG A 1 70 ? 5.133 -3.552 -15.554 1.00 66.88 70 ARG A O 1
ATOM 577 N N . ARG A 1 71 ? 3.549 -2.376 -16.636 1.00 66.12 71 ARG A N 1
ATOM 578 C C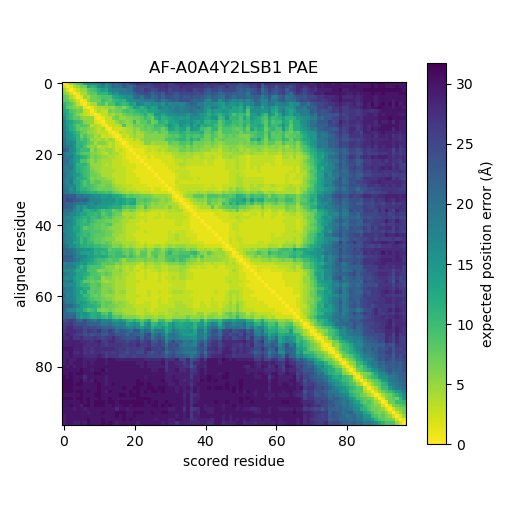A . ARG A 1 71 ? 3.091 -3.495 -17.465 1.00 66.12 71 ARG A CA 1
ATOM 579 C C . ARG A 1 71 ? 4.268 -3.966 -18.328 1.00 66.12 71 ARG A C 1
ATOM 581 O O . ARG A 1 71 ? 4.815 -3.132 -19.047 1.00 66.12 71 ARG A O 1
ATOM 588 N N . PRO A 1 72 ? 4.648 -5.254 -18.300 1.00 59.84 72 PRO A N 1
ATOM 589 C CA . PRO A 1 72 ? 5.492 -5.805 -19.344 1.00 59.84 72 PRO A CA 1
ATOM 590 C C . PRO A 1 72 ? 4.735 -5.639 -20.659 1.00 59.84 72 PRO A C 1
ATOM 592 O O . PRO A 1 72 ? 3.588 -6.086 -20.774 1.00 59.84 72 PRO A O 1
ATOM 595 N N . THR A 1 73 ? 5.335 -4.944 -21.618 1.00 57.31 73 THR A N 1
ATOM 596 C CA . THR A 1 73 ? 4.793 -4.823 -22.968 1.00 57.31 73 THR A CA 1
ATOM 597 C C . THR A 1 73 ? 4.663 -6.239 -23.523 1.00 57.31 73 THR A C 1
ATOM 599 O O . THR A 1 73 ? 5.666 -6.894 -23.792 1.00 57.31 73 THR A O 1
ATOM 602 N N . ARG A 1 74 ? 3.432 -6.757 -23.629 1.00 64.06 74 ARG A N 1
ATOM 603 C CA . ARG A 1 74 ? 3.135 -8.005 -24.344 1.00 64.06 74 ARG A CA 1
ATOM 604 C C . ARG A 1 74 ? 3.338 -7.737 -25.831 1.00 64.06 74 ARG A C 1
ATOM 606 O O . ARG A 1 74 ? 2.377 -7.479 -26.545 1.00 64.06 74 ARG A O 1
ATOM 613 N N . VAL A 1 75 ? 4.587 -7.723 -26.274 1.00 62.97 75 VAL A N 1
ATOM 614 C CA . VAL A 1 75 ? 4.902 -7.768 -27.699 1.00 62.97 75 VAL A CA 1
ATOM 615 C C . VAL A 1 75 ? 4.822 -9.240 -28.105 1.00 62.97 75 VAL A C 1
ATOM 617 O O . VAL A 1 75 ? 5.540 -10.048 -27.510 1.00 62.97 75 VAL A O 1
ATOM 620 N N . PRO A 1 76 ? 3.945 -9.642 -29.043 1.00 66.31 76 PRO A N 1
ATOM 621 C CA . PRO A 1 76 ? 4.073 -10.954 -29.651 1.00 66.31 76 PRO A CA 1
ATOM 622 C C . PRO A 1 76 ? 5.396 -10.970 -30.419 1.00 66.31 76 PRO A C 1
ATOM 624 O O . PRO A 1 76 ? 5.619 -10.149 -31.308 1.00 66.31 76 PRO A O 1
ATOM 627 N N . LEU A 1 77 ? 6.297 -11.872 -30.031 1.00 69.38 77 LEU A N 1
ATOM 628 C CA . LEU A 1 77 ? 7.486 -12.174 -30.816 1.00 69.38 77 LEU A CA 1
ATOM 629 C C . LEU A 1 77 ? 6.998 -12.664 -32.181 1.00 69.38 77 LEU A C 1
ATOM 631 O O . LEU A 1 77 ? 6.240 -13.631 -32.257 1.00 69.38 77 LEU A O 1
ATOM 635 N N . LEU A 1 78 ? 7.370 -11.937 -33.232 1.00 61.47 78 LEU A N 1
ATOM 636 C CA . LEU A 1 78 ? 7.094 -12.241 -34.633 1.00 61.47 78 LEU A CA 1
ATOM 637 C C . LEU A 1 78 ? 7.669 -13.616 -35.013 1.00 61.47 78 LEU A C 1
ATOM 639 O O . LEU A 1 78 ? 8.722 -13.704 -35.626 1.00 61.47 78 LEU A O 1
ATOM 643 N N . ASN A 1 79 ? 6.941 -14.683 -34.689 1.00 59.12 79 ASN A N 1
ATOM 644 C CA . ASN A 1 79 ? 7.120 -16.027 -35.237 1.00 59.12 79 ASN A CA 1
ATOM 645 C C . ASN A 1 79 ? 5.859 -16.430 -36.018 1.00 59.12 79 ASN A C 1
ATOM 647 O O . ASN A 1 79 ? 5.246 -17.457 -35.747 1.00 59.12 79 ASN A O 1
ATOM 651 N N . ALA A 1 80 ? 5.437 -15.596 -36.971 1.00 54.28 80 ALA A N 1
ATOM 652 C CA . ALA A 1 80 ? 4.343 -15.921 -37.893 1.00 54.28 80 ALA A CA 1
ATOM 653 C C . ALA A 1 80 ? 4.709 -15.653 -39.364 1.00 54.28 80 ALA A C 1
ATOM 655 O O . ALA A 1 80 ? 3.837 -15.429 -40.194 1.00 54.28 80 ALA A O 1
ATOM 656 N N . ALA A 1 81 ? 6.001 -15.710 -39.696 1.00 56.00 81 ALA A N 1
A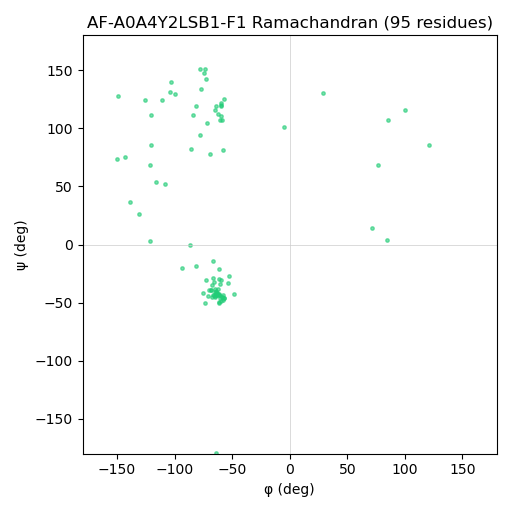TOM 657 C CA . ALA A 1 81 ? 6.477 -15.879 -41.067 1.00 56.00 81 ALA A CA 1
ATOM 658 C C . ALA A 1 81 ? 7.066 -17.289 -41.240 1.00 56.00 81 ALA A C 1
ATOM 660 O O . ALA A 1 81 ? 8.197 -17.467 -41.669 1.00 56.00 81 ALA A O 1
ATOM 661 N N . ILE A 1 82 ? 6.293 -18.309 -40.865 1.00 57.34 82 ILE A N 1
ATOM 662 C CA . ILE A 1 82 ? 6.411 -19.644 -41.464 1.00 57.34 82 ILE A CA 1
ATOM 663 C C . ILE A 1 82 ? 5.032 -19.944 -42.048 1.00 57.34 82 ILE A C 1
ATOM 665 O O . ILE A 1 82 ? 4.246 -20.723 -41.518 1.00 57.34 82 ILE A O 1
ATOM 669 N N . GLY A 1 83 ? 4.695 -19.199 -43.097 1.00 47.38 83 GLY A N 1
ATOM 670 C CA . GLY A 1 83 ? 3.529 -19.434 -43.933 1.00 47.38 83 GLY A CA 1
ATOM 671 C C . GLY A 1 83 ? 3.997 -19.908 -45.303 1.00 47.38 83 GLY A C 1
ATOM 672 O O . GLY A 1 83 ? 4.760 -19.208 -45.956 1.00 47.38 83 GLY A O 1
ATOM 673 N N . LEU A 1 84 ? 3.487 -21.070 -45.718 1.00 53.09 84 LEU A N 1
ATOM 674 C CA . LEU A 1 84 ? 3.495 -21.617 -47.082 1.00 53.09 84 LEU A CA 1
ATOM 675 C C . LEU A 1 84 ? 4.804 -22.241 -47.622 1.00 53.09 84 LEU A C 1
ATOM 677 O O . LEU A 1 84 ? 5.345 -21.820 -48.634 1.00 53.09 84 LEU A O 1
ATOM 681 N N . HIS A 1 85 ? 5.217 -23.385 -47.068 1.00 53.34 85 HIS A N 1
ATOM 682 C CA . HIS A 1 85 ? 5.775 -24.466 -47.909 1.00 53.34 85 HIS A CA 1
ATOM 683 C C . HIS A 1 85 ? 5.284 -25.852 -47.459 1.00 53.34 85 HIS A C 1
ATOM 685 O O . HIS A 1 85 ? 6.021 -26.827 -47.472 1.00 53.34 85 HIS A O 1
ATOM 691 N N . VAL A 1 86 ? 4.032 -25.976 -47.015 1.00 55.81 86 VAL A N 1
ATOM 692 C CA . VAL A 1 86 ? 3.396 -27.295 -46.850 1.00 55.81 86 VAL A CA 1
ATOM 693 C C . VAL A 1 86 ? 1.894 -27.144 -47.061 1.00 55.81 86 VAL A C 1
ATOM 695 O O . VAL A 1 86 ? 1.136 -27.194 -46.107 1.00 55.81 86 VAL A O 1
ATOM 698 N N . LEU A 1 87 ? 1.452 -26.954 -48.305 1.00 49.12 87 LEU A N 1
ATOM 699 C CA . LEU A 1 87 ? 0.114 -27.377 -48.738 1.00 49.12 87 LEU A CA 1
ATOM 700 C C . LEU A 1 87 ? 0.189 -27.887 -50.182 1.00 49.12 87 LEU A C 1
ATOM 702 O O . LEU A 1 87 ? -0.175 -27.231 -51.148 1.00 49.12 87 LEU A O 1
ATOM 706 N N . ARG A 1 88 ? 0.740 -29.095 -50.274 1.00 43.75 88 ARG A N 1
ATOM 707 C CA . ARG A 1 88 ? 0.335 -30.197 -51.153 1.00 43.75 88 ARG A CA 1
ATOM 708 C C . ARG A 1 88 ? -0.953 -29.920 -51.962 1.00 43.75 88 ARG A C 1
ATOM 710 O O . ARG A 1 88 ? -2.050 -30.106 -51.447 1.00 43.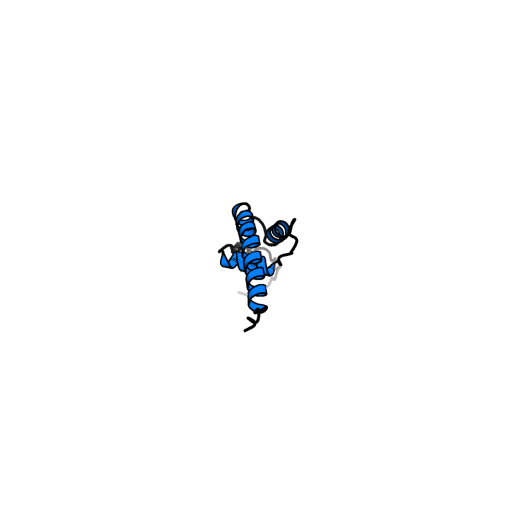75 88 ARG A O 1
ATOM 717 N N . GLY A 1 89 ? -0.799 -29.573 -53.239 1.00 42.47 89 GLY A N 1
ATOM 718 C CA . GLY A 1 89 ? -1.845 -29.614 -54.264 1.00 42.47 89 GLY A CA 1
ATOM 719 C C . GLY A 1 89 ? -1.400 -30.544 -55.391 1.00 42.47 89 GLY A C 1
ATOM 720 O O . GLY A 1 89 ? -0.409 -30.283 -56.061 1.00 42.47 89 GLY A O 1
ATOM 721 N N . ARG A 1 90 ? -2.081 -31.682 -55.510 1.00 47.94 90 ARG A N 1
ATOM 722 C CA . ARG A 1 90 ? -1.868 -32.765 -56.478 1.00 47.94 90 ARG A CA 1
ATOM 723 C C . ARG A 1 90 ? -2.363 -32.365 -57.884 1.00 47.94 90 ARG A C 1
ATOM 725 O O . ARG A 1 90 ? -3.369 -31.679 -57.954 1.00 47.94 90 ARG A O 1
ATOM 732 N N . VAL A 1 91 ? -1.671 -32.892 -58.911 1.00 47.34 91 VAL A N 1
ATOM 733 C CA . VAL A 1 91 ? -2.053 -33.213 -60.318 1.00 47.34 91 VAL A CA 1
ATOM 734 C C . VAL A 1 91 ? -3.153 -32.404 -61.007 1.00 47.34 91 VAL A C 1
ATOM 736 O O . VAL A 1 91 ? -4.265 -32.407 -60.514 1.00 47.34 91 VAL A O 1
ATOM 739 N N . ASN A 1 92 ? -2.860 -31.931 -62.230 1.00 42.22 92 ASN A N 1
ATOM 740 C CA . ASN A 1 92 ? -3.710 -32.073 -63.423 1.00 42.22 92 ASN A CA 1
ATOM 741 C C . ASN A 1 92 ? -2.803 -32.130 -64.668 1.00 42.22 92 ASN A C 1
ATOM 743 O O . ASN A 1 92 ? -1.919 -31.290 -64.836 1.00 42.22 92 ASN A O 1
ATOM 747 N N . THR A 1 93 ? -3.002 -33.152 -65.494 1.00 52.88 93 THR A N 1
ATOM 748 C CA . THR A 1 93 ? -2.521 -33.270 -66.875 1.00 52.88 93 THR A CA 1
ATOM 749 C C . THR A 1 93 ? -3.164 -32.195 -67.775 1.00 52.88 93 THR A C 1
ATOM 751 O O . THR A 1 93 ? -4.025 -31.445 -67.325 1.00 52.88 93 THR A O 1
ATOM 754 N N . GLU A 1 94 ? -2.804 -32.223 -69.063 1.00 45.53 94 GLU A N 1
ATOM 755 C CA . GLU A 1 94 ? -3.607 -31.821 -70.238 1.00 45.53 94 GLU A CA 1
ATOM 756 C C . GLU A 1 94 ? -3.662 -30.329 -70.700 1.00 45.53 94 GLU A C 1
ATOM 758 O O . GLU A 1 94 ? -4.381 -29.495 -70.161 1.00 45.53 94 GLU A O 1
ATOM 763 N N . ASN A 1 95 ? -2.967 -30.099 -71.838 1.00 42.84 95 ASN A N 1
ATOM 764 C CA . ASN A 1 95 ? -3.269 -29.220 -72.994 1.00 42.84 95 ASN A CA 1
ATOM 765 C C . ASN A 1 95 ? -2.601 -27.827 -73.139 1.00 42.84 95 ASN A C 1
ATOM 767 O O . ASN A 1 95 ? -2.946 -26.881 -72.440 1.00 42.84 95 ASN A O 1
ATOM 771 N N . GLY A 1 96 ? -1.794 -27.683 -74.211 1.00 43.16 96 GLY A N 1
ATOM 772 C CA . GLY A 1 96 ? -1.862 -26.527 -75.126 1.00 43.16 96 GLY A CA 1
ATOM 773 C C . GLY A 1 96 ? -0.611 -25.653 -75.310 1.00 43.16 96 GLY A C 1
ATOM 774 O O . GLY A 1 96 ? -0.519 -24.618 -74.658 1.00 43.16 96 GLY A O 1
ATOM 775 N N . LEU A 1 97 ? 0.294 -26.039 -76.225 1.00 37.38 97 LEU A N 1
ATOM 776 C CA . LEU A 1 97 ? 0.774 -25.299 -77.420 1.00 37.38 97 LEU A CA 1
ATOM 777 C C . LEU A 1 97 ? 1.883 -26.097 -78.126 1.00 37.38 97 LEU A C 1
ATOM 779 O O . LEU A 1 97 ? 2.847 -26.501 -77.440 1.00 37.38 97 LEU A O 1
#

InterPro domains:
  IPR002492 Transposase, Tc1-like [PF01498] (24-80)

Organism: Araneus ventricosus (NCBI:txid182803)

Secondary structure (DSSP, 8-state):
------HHHHHHHHHHHHHHHHHHHHHHHHHH-TT--HHHHHHHHHTT-SSPPPHHHHHHHHHHTT--------PPP------SS------------

Mean predicted aligned error: 15.47 Å

Radius of gyration: 30.41 Å; Cα contacts (8 Å, |Δi|>4): 26; chains: 1; bounding box: 33×63×103 Å

pLDDT: mean 72.36, std 15.86, range [37.38, 90.81]

Sequence (97 aa):
MVRKKNWRSGKLQRTISLERAWLRRLTRIVSSQRSQTLAQITTQLNQGTSRTVSKRTVQRSLHRMGFGSRRPTRVPLLNAAIGLHVLRGRVNTENGL